Protein AF-A0A357M904-F1 (afdb_monomer_lite)

Radius of gyration: 16.77 Å; chains: 1; bounding box: 45×23×48 Å

pLDDT: mean 93.16, std 8.15, range [45.31, 98.69]

Structure (mmCIF, N/CA/C/O backbone):
data_AF-A0A357M904-F1
#
_entry.id   AF-A0A357M904-F1
#
loop_
_atom_site.group_PDB
_atom_site.id
_atom_site.type_symbol
_atom_site.label_atom_id
_atom_site.label_alt_id
_atom_site.label_comp_id
_atom_site.label_asym_id
_atom_site.label_entity_id
_atom_site.label_seq_id
_atom_site.pdbx_PDB_ins_code
_atom_site.Cartn_x
_atom_site.Cartn_y
_atom_site.Cartn_z
_atom_site.occupancy
_atom_site.B_iso_or_equiv
_atom_site.auth_seq_id
_atom_site.auth_comp_id
_atom_site.auth_asym_id
_atom_site.auth_atom_id
_atom_site.pdbx_PDB_model_num
ATOM 1 N N . ALA A 1 1 ? 0.489 7.622 -25.376 1.00 71.31 1 ALA A N 1
ATOM 2 C CA . ALA A 1 1 ? 1.335 6.648 -24.659 1.00 71.31 1 ALA A CA 1
ATOM 3 C C . ALA A 1 1 ? 1.459 5.396 -25.519 1.00 71.31 1 ALA A C 1
ATOM 5 O O . ALA A 1 1 ? 0.560 5.176 -26.322 1.00 71.31 1 ALA A O 1
ATOM 6 N N . TYR A 1 2 ? 2.544 4.634 -25.370 1.00 89.12 2 TYR A N 1
ATOM 7 C CA . TYR A 1 2 ? 2.813 3.398 -26.117 1.00 89.12 2 TYR A CA 1
ATOM 8 C C . TYR A 1 2 ? 2.434 2.178 -25.256 1.00 89.12 2 TYR A C 1
ATOM 10 O O . TYR A 1 2 ? 3.299 1.526 -24.671 1.00 89.12 2 TYR A O 1
ATOM 18 N N . SER A 1 3 ? 1.130 1.937 -25.072 1.00 92.75 3 SER A N 1
ATOM 19 C CA . SER A 1 3 ? 0.625 0.867 -24.191 1.00 92.75 3 SER A CA 1
ATOM 20 C C . SER A 1 3 ? 0.914 -0.539 -24.721 1.00 92.75 3 SER A C 1
ATOM 22 O O . SER A 1 3 ? 0.928 -1.499 -23.954 1.00 92.75 3 SER A O 1
ATOM 24 N N . GLU A 1 4 ? 1.213 -0.668 -26.011 1.00 95.38 4 GLU A N 1
ATOM 25 C CA . GLU A 1 4 ? 1.675 -1.902 -26.641 1.00 95.38 4 GLU A CA 1
ATOM 26 C C . GLU A 1 4 ? 3.004 -2.413 -26.066 1.00 95.38 4 GLU A C 1
ATOM 28 O O . GLU A 1 4 ? 3.297 -3.600 -26.180 1.00 95.38 4 GLU A O 1
ATOM 33 N N . LEU A 1 5 ? 3.788 -1.544 -25.417 1.00 96.25 5 LEU A N 1
ATOM 34 C CA . LEU A 1 5 ? 5.047 -1.921 -24.774 1.00 96.25 5 LEU A CA 1
ATOM 35 C C . LEU A 1 5 ? 4.855 -2.468 -23.356 1.00 96.25 5 LEU A C 1
ATOM 37 O O . LEU A 1 5 ? 5.792 -3.027 -22.796 1.00 96.25 5 LEU A O 1
ATOM 41 N N . TYR A 1 6 ? 3.671 -2.324 -22.755 1.00 97.25 6 TYR A N 1
ATOM 42 C CA . TYR A 1 6 ? 3.467 -2.707 -21.357 1.00 97.25 6 TYR A CA 1
ATOM 43 C C . TYR A 1 6 ? 3.711 -4.198 -21.078 1.00 97.25 6 TYR A C 1
ATOM 45 O O . TYR A 1 6 ? 4.382 -4.485 -20.089 1.00 97.25 6 TYR A O 1
ATOM 53 N N . PRO A 1 7 ? 3.279 -5.148 -21.933 1.00 97.31 7 PRO A N 1
ATOM 54 C CA . PRO A 1 7 ? 3.609 -6.558 -21.729 1.00 97.31 7 PRO A CA 1
ATOM 55 C C . PRO A 1 7 ? 5.118 -6.836 -21.766 1.00 97.31 7 PRO A C 1
ATOM 57 O O . PRO A 1 7 ? 5.606 -7.639 -20.981 1.00 97.31 7 PRO A O 1
ATOM 60 N N . LEU A 1 8 ? 5.866 -6.137 -22.630 1.00 97.94 8 LEU A N 1
ATOM 61 C CA . LEU A 1 8 ? 7.325 -6.276 -22.713 1.00 97.94 8 LEU A CA 1
ATOM 62 C C . LEU A 1 8 ? 8.022 -5.693 -21.478 1.00 97.94 8 LEU A C 1
ATOM 64 O O . LEU A 1 8 ? 9.031 -6.225 -21.030 1.00 97.94 8 LEU A O 1
ATOM 68 N N . LEU A 1 9 ? 7.486 -4.606 -20.914 1.00 98.06 9 LEU A N 1
ATOM 69 C CA . LEU A 1 9 ? 7.982 -4.034 -19.660 1.00 98.06 9 LEU A CA 1
ATOM 70 C C . LEU A 1 9 ? 7.685 -4.935 -18.459 1.00 98.06 9 LEU A C 1
ATOM 72 O O . LEU A 1 9 ? 8.516 -5.024 -17.560 1.00 98.06 9 LEU A O 1
ATOM 76 N N . GLU A 1 10 ? 6.526 -5.597 -18.441 1.00 98.25 10 GLU A N 1
ATOM 77 C CA . GLU A 1 10 ? 6.199 -6.593 -17.419 1.00 98.25 10 GLU A CA 1
ATOM 78 C C . GLU A 1 10 ? 7.154 -7.790 -17.499 1.00 98.25 10 GLU A C 1
ATOM 80 O O . GLU A 1 10 ? 7.712 -8.178 -16.476 1.00 98.25 10 GLU A O 1
ATOM 85 N N . GLU A 1 11 ? 7.376 -8.342 -18.697 1.00 98.00 11 GLU A N 1
ATOM 86 C CA . GLU A 1 11 ? 8.335 -9.431 -18.925 1.00 98.00 11 GLU A CA 1
ATOM 87 C C . GLU A 1 11 ? 9.741 -9.024 -18.473 1.00 98.00 11 GLU A C 1
ATOM 89 O O . GLU A 1 11 ? 10.349 -9.709 -17.655 1.00 98.00 11 GLU A O 1
ATOM 94 N N . TYR A 1 12 ? 10.210 -7.851 -18.908 1.00 97.19 12 TYR A N 1
ATOM 95 C CA . TYR A 1 12 ? 11.485 -7.293 -18.466 1.00 97.19 12 TYR A CA 1
ATOM 96 C C . TYR A 1 12 ? 11.578 -7.192 -16.940 1.00 97.19 12 TYR A C 1
ATOM 98 O O . TYR A 1 12 ? 12.577 -7.615 -16.368 1.00 97.19 12 TYR A O 1
ATOM 106 N N . ALA A 1 13 ? 10.556 -6.646 -16.275 1.00 97.00 13 ALA A N 1
ATOM 107 C CA . ALA A 1 13 ? 10.569 -6.513 -14.825 1.00 97.00 13 ALA A CA 1
ATOM 108 C C . ALA A 1 13 ? 10.673 -7.883 -14.145 1.00 97.00 13 ALA A C 1
ATOM 110 O O . ALA A 1 13 ? 11.504 -8.059 -13.265 1.00 97.00 13 ALA A O 1
ATOM 111 N N . ARG A 1 14 ? 9.871 -8.866 -14.568 1.00 96.75 14 ARG A N 1
ATOM 112 C CA . ARG A 1 14 ? 9.864 -10.209 -13.966 1.00 96.75 14 ARG A CA 1
ATOM 113 C C . ARG A 1 14 ? 11.203 -10.928 -14.087 1.00 96.75 14 ARG A C 1
ATOM 115 O O . ARG A 1 14 ? 11.584 -11.608 -13.146 1.00 96.75 14 ARG A O 1
ATOM 122 N N . GLU A 1 15 ? 11.894 -10.759 -15.208 1.00 95.56 15 GLU A N 1
ATOM 123 C CA . GLU A 1 15 ? 13.205 -11.378 -15.435 1.00 95.56 15 GLU A CA 1
ATOM 124 C C . GLU A 1 15 ? 14.354 -10.608 -14.765 1.00 95.56 15 GLU A C 1
ATOM 126 O O . GLU A 1 15 ? 15.388 -11.190 -14.458 1.00 95.56 15 GLU A O 1
ATOM 131 N N . ALA A 1 16 ? 14.204 -9.295 -14.564 1.00 93.00 16 ALA A N 1
ATOM 132 C CA . ALA A 1 16 ? 15.265 -8.445 -14.024 1.00 93.00 16 ALA A CA 1
ATOM 133 C C . ALA A 1 16 ? 15.267 -8.350 -12.490 1.00 93.00 16 ALA A C 1
ATOM 135 O O . ALA A 1 16 ? 16.314 -8.070 -11.910 1.00 93.00 16 ALA A O 1
ATOM 136 N N . MET A 1 17 ? 14.111 -8.516 -11.843 1.00 92.56 17 MET A N 1
ATOM 137 C CA . MET A 1 17 ? 13.991 -8.421 -10.387 1.00 92.56 17 MET A CA 1
ATOM 138 C C . MET A 1 17 ? 14.639 -9.626 -9.703 1.00 92.56 17 MET A C 1
ATOM 140 O O . MET A 1 17 ? 14.213 -10.762 -9.897 1.00 92.56 17 MET A O 1
ATOM 144 N N . GLU A 1 18 ? 15.620 -9.364 -8.847 1.00 87.19 18 GLU A N 1
ATOM 145 C CA . GLU A 1 18 ? 16.308 -10.367 -8.044 1.00 87.19 18 GLU A CA 1
ATOM 146 C C . GLU A 1 18 ? 16.657 -9.777 -6.669 1.00 87.19 18 GLU A C 1
ATOM 148 O O . GLU A 1 18 ? 17.154 -8.652 -6.565 1.00 87.19 18 GLU A O 1
ATOM 153 N N . GLU A 1 19 ? 16.376 -10.542 -5.614 1.00 81.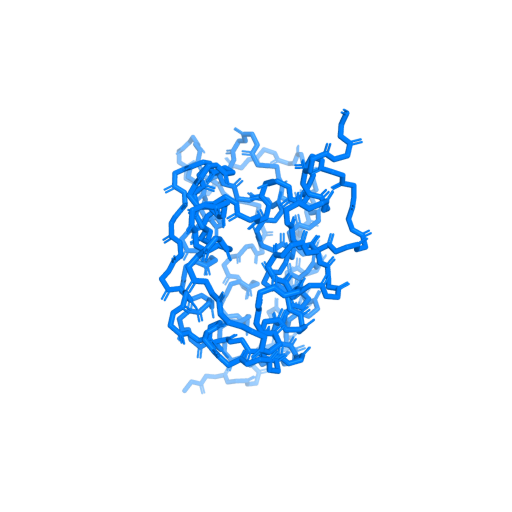31 19 GLU A N 1
ATOM 154 C CA . GLU A 1 19 ? 16.654 -10.160 -4.227 1.00 81.31 19 GLU A CA 1
ATOM 155 C C . GLU A 1 19 ? 18.175 -10.066 -3.984 1.00 81.31 19 GLU A C 1
ATOM 157 O O . GLU A 1 19 ? 18.948 -10.880 -4.489 1.00 81.31 19 GLU A O 1
ATOM 162 N N . PHE A 1 20 ? 18.615 -9.093 -3.181 1.00 71.44 20 PHE A N 1
ATOM 163 C CA . PHE A 1 20 ? 20.017 -8.913 -2.757 1.00 71.44 20 PHE A CA 1
ATOM 164 C C . PHE A 1 20 ? 21.053 -8.652 -3.870 1.00 71.44 20 PHE A C 1
ATOM 166 O O . PHE A 1 20 ? 22.259 -8.817 -3.649 1.00 71.44 20 PHE A O 1
ATOM 173 N N . VAL A 1 21 ? 20.630 -8.200 -5.053 1.00 69.94 21 VAL A N 1
ATOM 174 C CA . VAL A 1 21 ? 21.562 -7.714 -6.083 1.00 69.94 21 VAL A CA 1
ATOM 175 C C . VAL A 1 21 ? 22.016 -6.294 -5.747 1.00 69.94 21 VAL A C 1
ATOM 177 O O . VAL A 1 21 ? 21.207 -5.430 -5.430 1.00 69.94 21 VAL A O 1
ATOM 180 N N . TRP A 1 22 ? 23.323 -6.029 -5.828 1.00 63.78 22 TRP A N 1
ATOM 181 C CA . TRP A 1 22 ? 23.869 -4.687 -5.604 1.00 63.78 22 TRP A CA 1
ATOM 182 C C . TRP A 1 22 ? 23.355 -3.690 -6.651 1.00 63.78 22 TRP A C 1
ATOM 184 O O . TRP A 1 22 ? 23.483 -3.910 -7.856 1.00 63.78 22 TRP A O 1
ATOM 194 N N . TYR A 1 23 ? 22.799 -2.577 -6.176 1.00 69.75 23 TYR A N 1
ATOM 195 C CA . TYR A 1 23 ? 22.139 -1.579 -7.010 1.00 69.75 23 TYR A CA 1
ATOM 196 C C . TYR A 1 23 ? 23.113 -0.464 -7.424 1.00 69.75 23 TYR A C 1
ATOM 198 O O . TYR A 1 23 ? 23.630 0.268 -6.581 1.00 69.75 23 TYR A O 1
ATOM 206 N N . GLU A 1 24 ? 23.342 -0.305 -8.727 1.00 69.56 24 GLU A N 1
ATOM 207 C CA . GLU A 1 24 ? 24.203 0.752 -9.288 1.00 69.56 24 GLU A CA 1
ATOM 208 C C . GLU A 1 24 ? 23.409 1.837 -10.045 1.00 69.56 24 GLU A C 1
ATOM 210 O O . GLU A 1 24 ? 23.990 2.648 -10.767 1.00 69.56 24 GLU A O 1
ATOM 215 N N . ASP A 1 25 ? 22.075 1.870 -9.925 1.00 74.50 25 ASP A N 1
ATOM 216 C CA . ASP A 1 25 ? 21.241 2.836 -10.654 1.00 74.50 25 ASP A CA 1
ATOM 217 C C . ASP A 1 25 ? 21.334 4.263 -10.077 1.00 74.50 25 ASP A C 1
ATOM 219 O O . ASP A 1 25 ? 21.246 5.243 -10.822 1.00 74.50 25 ASP A O 1
ATOM 223 N N . THR A 1 26 ? 21.549 4.397 -8.764 1.00 75.88 26 THR A N 1
ATOM 224 C CA . THR A 1 26 ? 21.865 5.667 -8.096 1.00 75.88 26 THR A CA 1
ATOM 225 C C . THR A 1 26 ? 22.732 5.451 -6.840 1.00 75.88 26 THR A C 1
ATOM 227 O O . THR A 1 26 ? 23.415 4.436 -6.718 1.00 75.88 26 THR A O 1
ATOM 230 N N . GLU A 1 27 ? 22.808 6.441 -5.947 1.00 75.62 27 GLU A N 1
ATOM 231 C CA . GLU A 1 27 ? 23.637 6.396 -4.740 1.00 75.62 27 GLU A CA 1
ATOM 232 C C . GLU A 1 27 ? 22.819 6.021 -3.493 1.00 75.62 27 GLU A C 1
ATOM 234 O O . GLU A 1 27 ? 21.842 6.695 -3.141 1.00 75.62 27 GLU A O 1
ATOM 239 N N . GLY A 1 28 ? 23.300 5.011 -2.763 1.00 79.94 28 GLY A N 1
ATOM 240 C CA . GLY A 1 28 ? 22.820 4.642 -1.429 1.00 79.94 28 GLY A CA 1
ATOM 241 C C . GLY A 1 28 ? 21.388 4.108 -1.417 1.00 79.94 28 GLY A C 1
ATOM 242 O O . GLY A 1 28 ? 20.974 3.378 -2.303 1.00 79.94 28 GLY A O 1
ATOM 243 N N . GLU A 1 29 ? 20.610 4.511 -0.414 1.00 74.56 29 GLU A N 1
ATOM 244 C CA . GLU A 1 29 ? 19.236 4.032 -0.169 1.00 74.56 29 GLU A CA 1
ATOM 245 C C . GLU A 1 29 ? 18.200 4.434 -1.240 1.00 74.56 29 GLU A C 1
ATOM 247 O O . GLU A 1 29 ? 17.020 4.078 -1.183 1.00 74.56 29 GLU A O 1
ATOM 252 N N . LYS A 1 30 ? 18.625 5.263 -2.197 1.00 80.19 30 LYS A N 1
ATOM 253 C CA . LYS A 1 30 ? 17.809 5.662 -3.345 1.00 80.19 30 LYS A CA 1
ATOM 254 C C . LYS A 1 30 ? 17.910 4.660 -4.483 1.00 80.19 30 LYS A C 1
ATOM 256 O O . LYS A 1 30 ? 17.110 4.767 -5.409 1.00 80.19 30 LYS A O 1
ATOM 261 N N . SER A 1 31 ? 18.899 3.775 -4.430 1.00 84.31 31 SER A N 1
ATOM 262 C CA . SER A 1 31 ? 19.108 2.766 -5.447 1.00 84.31 31 SER A CA 1
ATOM 263 C C . SER A 1 31 ? 18.020 1.723 -5.370 1.00 84.31 31 SER A C 1
ATOM 265 O O . SER A 1 31 ? 17.535 1.420 -4.283 1.00 84.31 31 SER A O 1
ATOM 267 N N . VAL A 1 32 ? 17.600 1.225 -6.526 1.00 87.75 32 VAL A N 1
ATOM 268 C CA . VAL A 1 32 ? 16.485 0.294 -6.620 1.00 87.75 32 VAL A CA 1
ATOM 269 C C . VAL A 1 32 ? 16.829 -0.940 -7.429 1.00 87.75 32 VAL A C 1
ATOM 271 O O . VAL A 1 32 ? 17.630 -0.902 -8.365 1.00 87.75 32 VAL A O 1
ATOM 274 N N . MET A 1 33 ? 16.148 -2.036 -7.105 1.00 90.19 33 MET A N 1
ATOM 275 C CA . MET A 1 33 ? 16.245 -3.285 -7.855 1.00 90.19 33 MET A CA 1
ATOM 276 C C . MET A 1 33 ? 15.954 -3.065 -9.352 1.00 90.19 33 MET A C 1
ATOM 278 O O . MET A 1 33 ? 15.027 -2.312 -9.693 1.00 90.19 33 MET A O 1
ATOM 282 N N . PRO A 1 34 ? 16.689 -3.712 -10.276 1.00 90.31 34 PRO A N 1
ATOM 283 C CA . PRO A 1 34 ? 16.342 -3.690 -11.692 1.00 90.31 34 PRO A CA 1
ATOM 284 C C . PRO A 1 34 ? 14.866 -4.049 -11.917 1.00 90.31 34 PRO A C 1
ATOM 286 O O . PRO A 1 34 ? 14.289 -4.882 -11.228 1.00 90.31 34 PRO A O 1
ATOM 289 N N . GLY A 1 35 ? 14.217 -3.356 -12.852 1.00 92.75 35 GLY A N 1
ATOM 290 C CA . GLY A 1 35 ? 12.776 -3.502 -13.079 1.00 92.75 35 GLY A CA 1
ATOM 291 C C . GLY A 1 35 ? 11.876 -2.625 -12.196 1.00 92.75 35 GLY A C 1
ATOM 292 O O . GLY A 1 35 ? 10.737 -2.391 -12.598 1.00 92.75 35 GLY A O 1
ATOM 293 N N . SER A 1 36 ? 12.357 -2.036 -11.090 1.00 94.06 36 SER A N 1
ATOM 294 C CA . SER A 1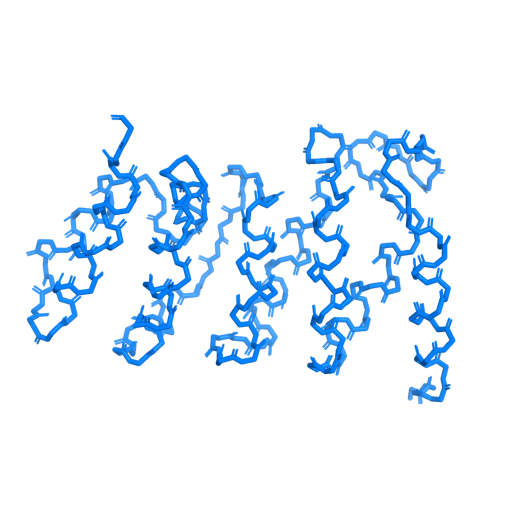 36 ? 11.529 -1.216 -10.172 1.00 94.06 36 SER A CA 1
ATOM 295 C C . SER A 1 36 ? 10.705 -0.141 -10.883 1.00 94.06 36 SER A C 1
ATOM 297 O O . SER A 1 36 ? 9.496 -0.039 -10.691 1.00 94.06 36 SER A O 1
ATOM 299 N N . TYR A 1 37 ? 11.326 0.642 -11.771 1.00 94.62 37 TYR A N 1
ATOM 300 C CA . TYR A 1 37 ? 10.623 1.707 -12.493 1.00 94.62 37 TYR A CA 1
ATOM 301 C C . TYR A 1 37 ? 9.563 1.175 -13.468 1.00 94.62 37 TYR A C 1
ATOM 303 O O . TYR A 1 37 ? 8.535 1.826 -13.661 1.00 94.62 37 TYR A O 1
ATOM 311 N N . ALA A 1 38 ? 9.784 -0.004 -14.059 1.00 96.94 38 ALA A N 1
ATOM 312 C CA . ALA A 1 38 ? 8.786 -0.663 -14.894 1.00 96.94 38 ALA A CA 1
ATOM 313 C C . ALA A 1 38 ? 7.605 -1.133 -14.037 1.00 96.94 38 ALA A C 1
ATOM 315 O O . ALA A 1 38 ? 6.463 -0.829 -14.376 1.00 96.94 38 ALA A O 1
ATOM 316 N N . VAL A 1 39 ? 7.868 -1.771 -12.891 1.00 98.19 39 VAL A N 1
ATOM 317 C CA . VAL A 1 39 ? 6.819 -2.180 -11.946 1.00 98.19 39 VAL A CA 1
ATOM 318 C C . VAL A 1 39 ? 6.005 -0.982 -11.475 1.00 98.19 39 VAL A C 1
ATOM 320 O O . VAL A 1 39 ? 4.781 -1.010 -11.557 1.00 98.19 39 VAL A O 1
ATOM 323 N N . PHE A 1 40 ? 6.660 0.090 -11.028 1.00 97.75 40 PHE A N 1
ATOM 324 C CA . PHE A 1 40 ? 5.972 1.274 -10.520 1.00 97.75 40 PHE A CA 1
ATOM 325 C C . PHE A 1 40 ? 5.153 1.972 -11.602 1.00 97.75 40 PHE A C 1
ATOM 327 O O . PHE A 1 40 ? 3.999 2.329 -11.373 1.00 97.75 40 PHE A O 1
ATOM 334 N N . GLY A 1 41 ? 5.723 2.138 -12.798 1.00 97.69 41 GLY A N 1
ATOM 335 C CA . GLY A 1 41 ? 5.017 2.739 -13.924 1.00 97.69 41 GLY A CA 1
ATOM 336 C C . GLY A 1 41 ? 3.789 1.929 -14.338 1.00 97.69 41 GLY A C 1
ATOM 337 O O . GLY A 1 41 ? 2.719 2.502 -14.530 1.00 97.69 41 GLY A O 1
ATOM 338 N N . LEU A 1 42 ? 3.923 0.604 -14.435 1.00 98.25 42 LEU A N 1
ATOM 339 C CA . LEU A 1 42 ? 2.825 -0.297 -14.786 1.00 98.25 42 LEU A CA 1
ATOM 340 C C . LEU A 1 42 ? 1.762 -0.364 -13.685 1.00 98.25 42 LEU A C 1
ATOM 342 O O . LEU A 1 42 ? 0.574 -0.267 -13.983 1.00 98.25 42 LEU A O 1
ATOM 346 N N . GLY A 1 43 ? 2.187 -0.460 -12.425 1.00 98.31 43 GLY A N 1
ATOM 347 C CA . GLY A 1 43 ? 1.310 -0.503 -11.259 1.00 98.31 43 GLY A CA 1
ATOM 348 C C . GLY A 1 43 ? 0.447 0.747 -11.105 1.00 98.31 43 GLY A C 1
ATOM 349 O O . GLY A 1 43 ? -0.689 0.623 -10.675 1.00 98.31 43 GLY A O 1
ATOM 350 N N . LEU A 1 44 ? 0.950 1.925 -11.500 1.00 98.12 44 LEU A N 1
ATOM 351 C CA . LEU A 1 44 ? 0.160 3.165 -11.553 1.00 98.12 44 LEU A CA 1
ATOM 352 C C . LEU A 1 44 ? -0.706 3.284 -12.815 1.00 98.12 44 LEU A C 1
ATOM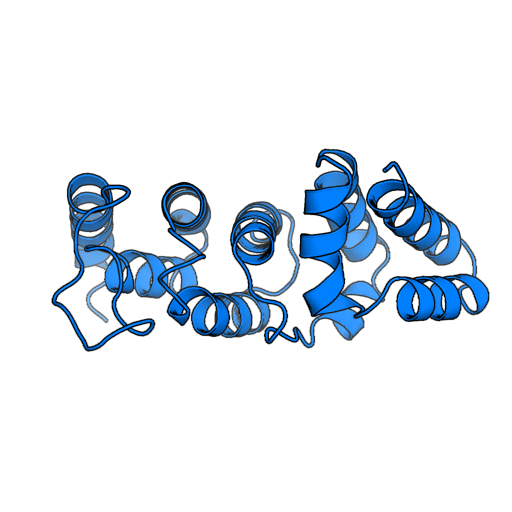 354 O O . LEU A 1 44 ? -1.670 4.050 -12.836 1.00 98.12 44 LEU A O 1
ATOM 358 N N . ALA A 1 45 ? -0.342 2.587 -13.892 1.00 97.12 45 ALA A N 1
ATOM 359 C CA . ALA A 1 45 ? -1.023 2.706 -15.174 1.00 97.12 45 ALA A CA 1
ATOM 360 C C . ALA A 1 45 ? -2.325 1.899 -15.227 1.00 97.12 45 ALA A C 1
ATOM 362 O O . ALA A 1 45 ? -3.301 2.373 -15.808 1.00 97.12 45 ALA A O 1
ATOM 363 N N . ASP A 1 46 ? -2.338 0.682 -14.673 1.00 96.44 46 ASP A N 1
ATOM 364 C CA . ASP A 1 46 ? -3.482 -0.227 -14.784 1.00 96.44 46 ASP A CA 1
ATOM 365 C C . ASP A 1 46 ? -3.489 -1.283 -13.664 1.00 96.44 46 ASP A C 1
ATOM 367 O O . ASP A 1 46 ? -2.468 -1.891 -13.338 1.00 96.44 46 ASP A O 1
ATOM 371 N N . GLU A 1 47 ? -4.675 -1.549 -13.119 1.00 97.75 47 GLU A N 1
ATOM 372 C CA . GLU A 1 47 ? -4.903 -2.530 -12.053 1.00 97.75 47 GLU A CA 1
ATOM 373 C C . GLU A 1 47 ? -4.506 -3.965 -12.416 1.00 97.75 47 GLU A C 1
ATOM 375 O O . GLU A 1 47 ? -4.204 -4.765 -11.529 1.00 97.75 47 GLU A O 1
ATOM 380 N N . ARG A 1 48 ? -4.431 -4.306 -13.710 1.00 97.50 48 ARG A N 1
ATOM 381 C CA . ARG A 1 48 ? -3.939 -5.620 -14.154 1.00 97.50 48 ARG A CA 1
ATOM 382 C C . ARG A 1 48 ? -2.509 -5.919 -13.692 1.00 97.50 48 ARG A C 1
ATOM 384 O O . ARG A 1 48 ? -2.121 -7.083 -13.677 1.00 97.50 48 ARG A O 1
ATOM 391 N N . TYR A 1 49 ? -1.728 -4.889 -13.353 1.00 98.50 49 TYR A N 1
ATOM 392 C CA . TYR A 1 49 ? -0.339 -5.017 -12.914 1.00 98.50 49 TYR A CA 1
ATOM 393 C C . TYR A 1 49 ? -0.183 -5.007 -11.389 1.00 98.50 49 TYR A C 1
ATOM 395 O O . TYR A 1 49 ? 0.936 -5.119 -10.897 1.00 98.50 49 TYR A O 1
ATOM 403 N N . PHE A 1 50 ? -1.267 -4.943 -10.611 1.00 98.69 50 PHE A N 1
ATOM 404 C CA . PHE A 1 50 ? -1.185 -5.065 -9.150 1.00 98.69 50 PHE A CA 1
ATOM 405 C C . PHE A 1 50 ? -0.491 -6.359 -8.678 1.00 98.69 50 PHE A C 1
ATOM 407 O O . PHE A 1 50 ? 0.378 -6.257 -7.814 1.00 98.69 50 PHE A O 1
ATOM 414 N N . PRO A 1 51 ? -0.700 -7.537 -9.305 1.00 98.50 51 PRO A N 1
ATOM 415 C CA . PRO A 1 51 ? 0.069 -8.733 -8.950 1.00 98.50 51 PRO A CA 1
ATOM 416 C C . PRO A 1 51 ? 1.583 -8.600 -9.198 1.00 98.50 51 PRO A C 1
ATOM 418 O O . PRO A 1 51 ? 2.385 -9.240 -8.518 1.00 98.50 51 PRO A O 1
ATOM 421 N N . LEU A 1 52 ? 2.001 -7.781 -10.174 1.00 98.62 52 LEU A N 1
ATOM 422 C CA . LEU A 1 52 ? 3.418 -7.474 -10.400 1.00 98.62 52 LEU A CA 1
ATOM 423 C C . LEU A 1 52 ? 3.975 -6.611 -9.259 1.00 98.62 52 LEU A C 1
ATOM 425 O O . LEU A 1 52 ? 5.080 -6.874 -8.796 1.00 98.62 52 LEU A O 1
ATOM 429 N N . VAL A 1 53 ? 3.197 -5.639 -8.769 1.00 98.69 53 VAL A N 1
ATOM 430 C CA . VAL A 1 53 ? 3.548 -4.834 -7.585 1.00 98.69 53 VAL A CA 1
ATOM 431 C C . VAL A 1 53 ? 3.692 -5.718 -6.347 1.00 98.69 53 VAL A C 1
ATOM 433 O O . VAL A 1 53 ? 4.671 -5.587 -5.622 1.00 98.69 53 VAL A O 1
ATOM 436 N N . GLU A 1 54 ? 2.765 -6.650 -6.122 1.00 98.56 54 GLU A N 1
ATOM 437 C CA . GLU A 1 54 ? 2.847 -7.607 -5.009 1.00 98.56 54 GLU A CA 1
ATOM 438 C C . GLU A 1 54 ? 4.111 -8.472 -5.092 1.00 98.56 54 GLU A C 1
ATOM 440 O O . GLU A 1 54 ? 4.819 -8.625 -4.098 1.00 98.56 54 GLU A O 1
ATOM 445 N N . THR A 1 55 ? 4.425 -8.987 -6.288 1.00 97.94 55 THR A N 1
ATOM 446 C CA . THR A 1 55 ? 5.641 -9.784 -6.531 1.00 97.94 55 THR A CA 1
ATOM 447 C C . THR A 1 55 ? 6.901 -8.966 -6.254 1.00 97.94 55 THR A C 1
ATOM 449 O O . THR A 1 55 ? 7.823 -9.457 -5.616 1.00 97.94 55 THR A O 1
ATOM 452 N N . TYR A 1 56 ? 6.931 -7.712 -6.709 1.00 97.31 56 TYR A N 1
ATOM 453 C CA . TYR A 1 56 ? 8.045 -6.800 -6.474 1.00 97.31 56 TYR A CA 1
ATOM 454 C C . TYR A 1 56 ? 8.251 -6.517 -4.988 1.00 97.31 56 TYR A C 1
ATOM 456 O O . TYR A 1 56 ? 9.367 -6.652 -4.504 1.00 97.31 56 TYR A O 1
ATOM 464 N N . MET A 1 57 ? 7.187 -6.165 -4.255 1.00 97.06 57 MET A N 1
ATOM 465 C CA . MET A 1 57 ? 7.289 -5.842 -2.827 1.00 97.06 57 MET A CA 1
ATOM 466 C C . MET A 1 57 ? 7.790 -7.035 -2.007 1.00 97.06 57 MET A C 1
ATOM 468 O O . MET A 1 57 ? 8.496 -6.838 -1.030 1.00 97.06 57 MET A O 1
ATOM 472 N N . ALA A 1 58 ? 7.514 -8.269 -2.436 1.00 95.38 58 ALA A N 1
ATOM 473 C CA . ALA A 1 58 ? 8.062 -9.464 -1.797 1.00 95.38 58 ALA A CA 1
ATOM 474 C C . ALA A 1 58 ? 9.591 -9.630 -1.948 1.00 95.38 58 ALA A C 1
ATOM 476 O O . ALA A 1 58 ? 10.158 -10.453 -1.240 1.00 95.38 58 ALA A O 1
ATOM 477 N N . LEU A 1 59 ? 10.234 -8.887 -2.857 1.00 94.06 59 LEU A N 1
ATOM 478 C CA . LEU A 1 59 ? 11.682 -8.913 -3.116 1.00 94.06 59 LEU A CA 1
ATOM 479 C C . LEU A 1 59 ? 12.388 -7.620 -2.685 1.00 94.06 59 LEU A C 1
ATOM 481 O O . LEU A 1 59 ? 13.605 -7.511 -2.821 1.00 94.06 59 LEU A O 1
ATOM 485 N N . VAL A 1 60 ? 11.635 -6.609 -2.241 1.00 91.56 60 VAL A N 1
ATOM 486 C CA . VAL A 1 60 ? 12.220 -5.341 -1.802 1.00 91.56 60 VAL A CA 1
ATOM 487 C C . VAL A 1 60 ? 13.034 -5.590 -0.544 1.00 91.56 60 VAL A C 1
ATOM 489 O O . VAL A 1 60 ? 12.488 -5.990 0.475 1.00 91.56 60 VAL A O 1
ATOM 492 N N . ASP A 1 61 ? 14.320 -5.266 -0.614 1.00 87.81 61 ASP A N 1
ATOM 493 C CA . ASP A 1 61 ? 15.163 -5.102 0.563 1.00 87.81 61 ASP A CA 1
ATOM 494 C C . ASP A 1 61 ? 14.846 -3.745 1.202 1.00 87.81 61 ASP A C 1
ATOM 496 O O . ASP A 1 61 ? 15.381 -2.701 0.807 1.00 87.81 61 ASP A O 1
ATOM 500 N N . GLU A 1 62 ? 13.926 -3.735 2.167 1.00 83.50 62 GLU A N 1
ATOM 501 C CA . GLU A 1 62 ? 13.548 -2.495 2.837 1.00 83.50 62 GLU A CA 1
ATOM 502 C C . GLU A 1 62 ? 14.682 -1.891 3.677 1.00 83.50 62 GLU A C 1
ATOM 504 O O . GLU A 1 62 ? 14.601 -0.721 4.036 1.00 83.50 62 GLU A O 1
ATOM 509 N N . GLU A 1 63 ? 15.734 -2.635 4.025 1.00 83.06 63 GLU A N 1
ATOM 510 C CA . GLU A 1 63 ? 16.838 -2.092 4.822 1.00 83.06 63 GLU A CA 1
ATOM 511 C C . GLU A 1 63 ? 17.707 -1.153 3.973 1.00 83.06 63 GLU A C 1
ATOM 513 O O . GLU A 1 63 ? 18.223 -0.152 4.476 1.00 83.06 63 GLU A O 1
ATOM 518 N N . HIS A 1 64 ? 17.800 -1.427 2.669 1.00 81.94 64 HIS A N 1
ATOM 519 C CA . HIS A 1 64 ? 18.710 -0.739 1.754 1.00 81.94 64 HIS A CA 1
ATOM 520 C C . HIS A 1 64 ? 18.015 0.077 0.656 1.00 81.94 64 HIS A C 1
ATOM 522 O O . HIS A 1 64 ? 18.703 0.746 -0.113 1.00 81.94 64 HIS A O 1
ATOM 528 N N . GLN A 1 65 ? 16.680 0.070 0.580 1.00 85.69 65 GLN A N 1
ATOM 529 C CA . GLN A 1 65 ? 15.906 0.811 -0.421 1.00 85.69 65 GLN A CA 1
ATOM 530 C C . GLN A 1 65 ? 14.766 1.614 0.228 1.00 85.69 65 GLN A C 1
ATOM 532 O O . GLN A 1 65 ?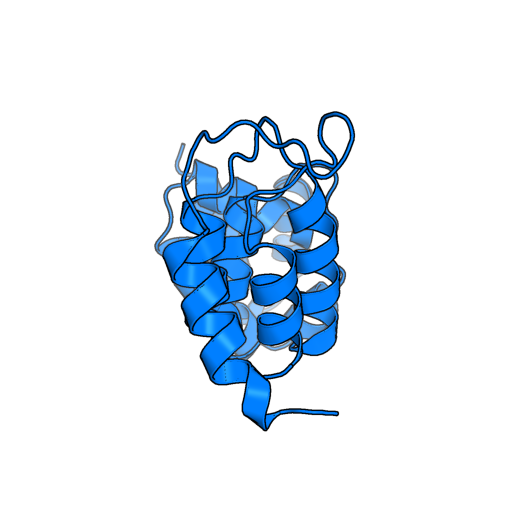 13.990 1.067 1.005 1.00 85.69 65 GLN A O 1
ATOM 537 N N . LEU A 1 66 ? 14.603 2.895 -0.144 1.00 89.75 66 LEU A N 1
ATOM 538 C CA . LEU A 1 66 ? 13.510 3.771 0.336 1.00 89.75 66 LEU A CA 1
ATOM 539 C C . LEU A 1 66 ? 12.504 4.203 -0.743 1.00 89.75 66 LEU A C 1
ATOM 541 O O . LEU A 1 66 ? 11.520 4.891 -0.456 1.00 89.75 66 LEU A O 1
ATOM 545 N N . VAL A 1 67 ? 12.756 3.911 -2.020 1.00 91.31 67 VAL A N 1
ATOM 546 C CA . VAL A 1 67 ? 11.962 4.488 -3.122 1.00 91.31 67 VAL A CA 1
ATOM 547 C C . VAL A 1 67 ? 10.518 3.978 -3.129 1.00 91.31 67 VAL A C 1
ATOM 549 O O . VAL A 1 67 ? 9.613 4.728 -3.513 1.00 91.31 67 VAL A O 1
ATOM 552 N N . GLN A 1 68 ? 10.281 2.759 -2.641 1.00 94.06 68 GLN A N 1
ATOM 553 C CA . GLN A 1 68 ? 8.953 2.162 -2.538 1.00 94.06 68 GLN A CA 1
ATOM 554 C C . GLN A 1 68 ? 7.991 3.001 -1.693 1.00 94.06 68 GLN A C 1
ATOM 556 O O . GLN A 1 68 ? 6.824 3.080 -2.050 1.00 94.06 68 GLN A O 1
ATOM 561 N N . ASP A 1 69 ? 8.447 3.726 -0.665 1.00 95.38 69 ASP A N 1
ATOM 562 C CA . ASP A 1 69 ? 7.575 4.601 0.135 1.00 95.38 69 ASP A CA 1
ATOM 563 C C . ASP A 1 69 ? 6.912 5.690 -0.723 1.00 95.38 69 ASP A C 1
ATOM 565 O O . ASP A 1 69 ? 5.721 5.989 -0.581 1.00 95.38 69 ASP A O 1
ATOM 569 N N . LYS A 1 70 ? 7.670 6.269 -1.665 1.00 94.81 70 LYS A N 1
ATOM 570 C CA . LYS A 1 70 ? 7.144 7.283 -2.591 1.00 94.81 70 LYS A CA 1
ATOM 571 C C . LYS A 1 70 ? 6.123 6.675 -3.540 1.00 94.81 70 LYS A C 1
ATOM 573 O O . LYS A 1 70 ? 5.085 7.287 -3.782 1.00 94.81 70 LYS A O 1
ATOM 578 N N . PHE A 1 71 ? 6.416 5.485 -4.058 1.00 97.25 71 PHE A N 1
ATOM 579 C CA . PHE A 1 71 ? 5.477 4.749 -4.892 1.00 97.25 71 PHE A CA 1
ATOM 580 C C . PHE A 1 71 ? 4.191 4.428 -4.120 1.00 97.25 71 PHE A C 1
ATOM 582 O O . PHE A 1 71 ? 3.115 4.754 -4.608 1.00 97.25 71 PHE A O 1
ATOM 589 N N . THR A 1 72 ? 4.284 3.901 -2.897 1.00 98.00 72 THR A N 1
ATOM 590 C CA . THR A 1 72 ? 3.138 3.547 -2.044 1.00 98.00 72 THR A CA 1
ATOM 591 C C . THR A 1 72 ? 2.201 4.730 -1.823 1.00 98.00 72 THR A C 1
ATOM 593 O O . THR A 1 72 ? 0.982 4.586 -1.927 1.00 98.00 72 THR A O 1
ATOM 596 N N . ALA A 1 73 ? 2.752 5.919 -1.557 1.00 97.25 73 ALA A N 1
ATOM 597 C CA . ALA A 1 73 ? 1.954 7.130 -1.388 1.00 97.25 73 ALA A CA 1
ATOM 598 C C . ALA A 1 73 ? 1.160 7.487 -2.656 1.00 97.25 73 ALA A C 1
ATOM 600 O O . ALA A 1 73 ? -0.041 7.748 -2.576 1.00 97.25 73 ALA A O 1
ATOM 601 N N . VAL A 1 74 ? 1.814 7.451 -3.820 1.00 97.62 74 VAL A N 1
ATOM 602 C CA . VAL A 1 74 ? 1.181 7.767 -5.111 1.00 97.62 74 VAL A CA 1
ATOM 603 C C . VAL A 1 74 ? 0.196 6.675 -5.530 1.00 97.62 74 VAL A C 1
ATOM 605 O O . VAL A 1 74 ? -0.875 6.988 -6.042 1.00 97.62 74 VAL A O 1
ATOM 608 N N . PHE A 1 75 ? 0.511 5.405 -5.277 1.00 98.50 75 PHE A N 1
ATOM 609 C CA . PHE A 1 75 ? -0.360 4.264 -5.549 1.00 98.50 75 PHE A CA 1
ATOM 610 C C . PHE A 1 75 ? -1.679 4.386 -4.787 1.00 98.50 75 PHE A C 1
ATOM 612 O O . PHE A 1 75 ? -2.755 4.296 -5.380 1.00 98.50 75 PHE A O 1
ATOM 619 N N . ALA A 1 76 ? -1.592 4.666 -3.484 1.00 97.50 76 ALA A N 1
ATOM 620 C CA . ALA A 1 76 ? -2.753 4.868 -2.631 1.00 97.50 76 ALA A CA 1
ATOM 621 C C . ALA A 1 76 ? -3.602 6.067 -3.085 1.00 97.50 76 ALA A C 1
ATOM 623 O O . ALA A 1 76 ? -4.823 5.967 -3.113 1.00 97.50 76 ALA A O 1
ATOM 624 N N . GLU A 1 77 ? -2.977 7.181 -3.479 1.00 96.81 77 GLU A N 1
ATOM 625 C CA . GLU A 1 77 ? -3.688 8.358 -4.001 1.00 96.81 77 GLU A CA 1
ATOM 626 C C . GLU A 1 77 ? -4.353 8.094 -5.362 1.00 96.81 77 GLU A C 1
ATOM 628 O O . GLU A 1 77 ? -5.457 8.571 -5.617 1.00 96.81 77 GLU A O 1
ATOM 633 N N . THR A 1 78 ? -3.700 7.316 -6.227 1.00 97.06 78 THR A N 1
ATOM 634 C CA . THR A 1 78 ? -4.153 7.063 -7.604 1.00 97.06 78 THR A CA 1
ATOM 635 C C . THR A 1 78 ? -5.297 6.054 -7.656 1.00 97.06 78 THR A C 1
ATOM 637 O O . THR A 1 78 ? -6.283 6.274 -8.359 1.00 97.06 78 THR A O 1
ATOM 640 N N . HIS A 1 79 ? -5.181 4.944 -6.923 1.00 97.19 79 HIS A N 1
ATOM 641 C CA . HIS A 1 79 ? -6.137 3.834 -7.001 1.00 97.19 79 HIS A CA 1
ATOM 642 C C . HIS A 1 79 ? -7.128 3.795 -5.836 1.00 97.19 79 HIS A C 1
ATOM 644 O O . HIS A 1 79 ? -8.158 3.123 -5.933 1.00 97.19 79 HIS A O 1
ATOM 650 N N . GLY A 1 80 ? -6.839 4.512 -4.747 1.00 95.75 80 GLY A N 1
ATOM 651 C CA . GLY A 1 80 ? -7.636 4.482 -3.528 1.00 95.75 80 GLY A CA 1
ATOM 652 C C . GLY A 1 80 ? -7.791 3.072 -2.959 1.00 95.75 80 GLY A C 1
ATOM 653 O O . GLY A 1 80 ? -7.049 2.136 -3.279 1.00 95.75 80 GLY A O 1
ATOM 654 N N . ILE A 1 81 ? -8.800 2.909 -2.108 1.00 96.06 81 ILE A N 1
ATOM 655 C CA . ILE A 1 81 ? -9.098 1.631 -1.462 1.00 96.06 81 ILE A CA 1
ATOM 656 C C . ILE A 1 81 ? -10.222 0.901 -2.203 1.00 96.06 81 ILE A C 1
ATOM 658 O O . ILE A 1 81 ? -11.379 1.334 -2.182 1.00 96.06 81 ILE A O 1
ATOM 662 N N . THR A 1 82 ? -9.892 -0.238 -2.811 1.00 97.06 82 THR A N 1
ATOM 663 C CA . THR A 1 82 ? -10.822 -1.136 -3.513 1.00 97.06 82 THR A CA 1
ATOM 664 C C . THR A 1 82 ? -10.456 -2.596 -3.247 1.00 97.06 82 THR A C 1
ATOM 666 O O . THR A 1 82 ? -9.355 -2.880 -2.784 1.00 97.06 82 THR A O 1
ATOM 669 N N . GLU A 1 83 ? -11.338 -3.538 -3.589 1.00 97.19 83 GLU A N 1
ATOM 670 C CA . GLU A 1 83 ? -11.021 -4.976 -3.521 1.00 97.19 83 GLU A CA 1
ATOM 671 C C . GLU A 1 83 ? -9.803 -5.356 -4.375 1.00 97.19 83 GLU A C 1
ATOM 673 O O . GLU A 1 83 ? -9.048 -6.246 -4.000 1.00 97.19 83 GLU A O 1
ATOM 678 N N . ARG A 1 84 ? -9.589 -4.669 -5.507 1.00 97.88 84 ARG A N 1
ATOM 679 C CA . ARG A 1 84 ? -8.474 -4.957 -6.419 1.00 97.88 84 ARG A CA 1
ATOM 680 C C . ARG A 1 84 ? -7.166 -4.337 -5.939 1.00 97.88 84 ARG A C 1
ATOM 682 O O . ARG A 1 84 ? -6.134 -4.984 -6.025 1.00 97.88 84 ARG A O 1
ATOM 689 N N . SER A 1 85 ? -7.199 -3.102 -5.433 1.00 98.06 85 SER A N 1
ATOM 690 C CA . SER A 1 85 ? -5.992 -2.387 -4.992 1.00 98.06 85 SER A CA 1
ATOM 691 C C . SER A 1 85 ? -5.513 -2.791 -3.598 1.00 98.06 85 SER A C 1
ATOM 693 O O . SER A 1 85 ? -4.339 -2.595 -3.291 1.00 98.06 85 SER A O 1
ATOM 695 N N . MET A 1 86 ? -6.386 -3.353 -2.752 1.00 97.81 86 MET A N 1
ATOM 696 C CA . MET A 1 86 ? -6.042 -3.674 -1.365 1.00 97.81 86 MET A CA 1
ATOM 697 C C . MET A 1 86 ? -4.864 -4.653 -1.229 1.00 97.81 86 MET A C 1
ATOM 699 O O . MET A 1 86 ? -3.958 -4.329 -0.465 1.00 97.81 86 MET A O 1
ATOM 703 N N . PRO A 1 87 ? -4.796 -5.791 -1.951 1.00 98.38 87 PRO A N 1
ATOM 704 C CA . PRO A 1 87 ? -3.662 -6.711 -1.834 1.00 98.38 87 PRO A CA 1
ATOM 705 C C . PRO A 1 87 ? -2.312 -6.034 -2.121 1.00 98.38 87 PRO A C 1
ATOM 707 O O . PRO A 1 87 ? -1.399 -6.102 -1.298 1.00 98.38 87 PRO A O 1
ATOM 710 N N . ALA A 1 88 ? -2.221 -5.283 -3.223 1.00 98.62 88 ALA A N 1
ATOM 711 C CA . ALA A 1 88 ? -1.022 -4.527 -3.574 1.00 98.62 88 ALA A CA 1
ATOM 712 C C . ALA A 1 88 ? -0.701 -3.425 -2.555 1.00 98.62 88 ALA A C 1
ATOM 714 O O . ALA A 1 88 ? 0.458 -3.272 -2.176 1.00 98.62 88 ALA A O 1
ATOM 715 N N . LEU A 1 89 ? -1.704 -2.694 -2.052 1.00 98.50 89 LEU A N 1
ATOM 716 C CA . LEU A 1 89 ? -1.494 -1.686 -1.011 1.00 98.50 89 LEU A CA 1
ATOM 717 C C . LEU A 1 89 ? -0.951 -2.310 0.284 1.00 98.50 89 LEU A C 1
ATOM 719 O O . LEU A 1 89 ? -0.054 -1.742 0.903 1.00 98.50 89 LEU A O 1
ATOM 723 N N . ILE A 1 90 ? -1.459 -3.476 0.686 1.00 98.38 90 ILE A N 1
ATOM 724 C CA . ILE A 1 90 ? -0.976 -4.202 1.867 1.00 98.38 90 ILE A CA 1
ATOM 725 C C . ILE A 1 90 ? 0.464 -4.670 1.652 1.00 98.38 90 ILE A C 1
ATOM 727 O O . ILE A 1 90 ? 1.290 -4.470 2.539 1.00 98.38 90 ILE A O 1
ATOM 731 N N . ALA A 1 91 ? 0.798 -5.212 0.476 1.00 98.38 91 ALA A N 1
ATOM 732 C CA . ALA A 1 91 ? 2.174 -5.576 0.135 1.00 98.38 91 ALA A CA 1
ATOM 733 C C . ALA A 1 91 ? 3.120 -4.364 0.221 1.00 98.38 91 ALA A C 1
ATOM 735 O O . ALA A 1 91 ? 4.171 -4.444 0.845 1.00 98.38 91 ALA A O 1
ATOM 736 N N . CYS A 1 92 ? 2.699 -3.214 -0.308 1.00 98.25 92 CYS A N 1
ATOM 737 C CA . CYS A 1 92 ? 3.449 -1.963 -0.216 1.00 98.25 92 CYS A CA 1
ATOM 738 C C . CYS A 1 92 ? 3.660 -1.502 1.238 1.00 98.25 92 CYS A C 1
ATOM 740 O O . CYS A 1 92 ? 4.751 -1.083 1.616 1.00 98.25 92 CYS A O 1
ATOM 742 N N . LEU A 1 93 ? 2.615 -1.576 2.068 1.00 97.62 93 LEU A N 1
ATOM 743 C CA . LEU A 1 93 ? 2.662 -1.158 3.470 1.00 97.62 93 LEU A CA 1
ATOM 744 C C . LEU A 1 93 ? 3.547 -2.071 4.328 1.00 97.62 93 LEU A C 1
ATOM 746 O O . LEU A 1 93 ? 4.238 -1.576 5.220 1.00 97.62 93 LEU A O 1
ATOM 750 N N . ARG A 1 94 ? 3.584 -3.376 4.036 1.00 96.69 94 ARG A N 1
ATOM 751 C CA . ARG A 1 94 ? 4.468 -4.341 4.713 1.00 96.69 94 ARG A CA 1
ATOM 752 C C . ARG A 1 94 ? 5.953 -4.046 4.493 1.00 96.69 94 ARG A C 1
ATOM 754 O O . ARG A 1 94 ? 6.739 -4.373 5.369 1.00 96.69 94 ARG A O 1
ATOM 761 N N . CYS A 1 95 ? 6.315 -3.383 3.395 1.00 94.81 95 CYS A N 1
ATOM 762 C CA . CYS A 1 95 ? 7.696 -3.005 3.061 1.00 94.81 95 CYS A CA 1
ATOM 763 C C . CYS A 1 95 ? 7.991 -1.516 3.306 1.00 94.81 95 CYS A C 1
ATOM 765 O O . CYS A 1 95 ? 9.041 -1.011 2.903 1.00 94.81 95 CYS A O 1
ATOM 767 N N . SER A 1 96 ? 7.055 -0.795 3.932 1.00 94.44 96 SER A N 1
ATOM 768 C CA . SER A 1 96 ? 7.187 0.643 4.167 1.00 94.44 96 SER A CA 1
ATOM 769 C C . SER A 1 96 ? 8.045 0.971 5.382 1.00 94.44 96 SER A C 1
ATOM 771 O O . SER A 1 96 ? 8.204 0.144 6.292 1.00 94.44 96 SER A O 1
ATOM 773 N N . HIS A 1 97 ? 8.565 2.197 5.412 1.00 92.75 97 HIS A N 1
ATOM 774 C CA . HIS A 1 97 ? 9.308 2.729 6.552 1.00 92.75 97 HIS A CA 1
ATOM 775 C C . HIS A 1 97 ? 8.427 3.572 7.466 1.00 92.75 97 HIS A C 1
ATOM 777 O O . HIS A 1 97 ? 7.419 4.156 7.065 1.00 92.75 97 HIS A O 1
ATOM 783 N N . ASP A 1 98 ? 8.891 3.763 8.701 1.00 88.69 98 ASP A N 1
ATOM 784 C CA . ASP A 1 98 ? 8.234 4.609 9.704 1.00 88.69 98 ASP A CA 1
ATOM 785 C C . ASP A 1 98 ? 8.005 6.058 9.239 1.00 88.69 98 ASP A C 1
ATOM 787 O O . ASP A 1 98 ? 7.153 6.781 9.781 1.00 88.69 98 ASP A O 1
ATOM 791 N N . SER A 1 99 ? 8.768 6.500 8.237 1.00 90.00 99 SER A N 1
ATOM 792 C CA . SER A 1 99 ? 8.645 7.826 7.640 1.00 90.00 99 SER A CA 1
ATOM 793 C C . SER A 1 99 ? 7.382 7.979 6.782 1.00 90.00 99 SER A C 1
ATOM 795 O O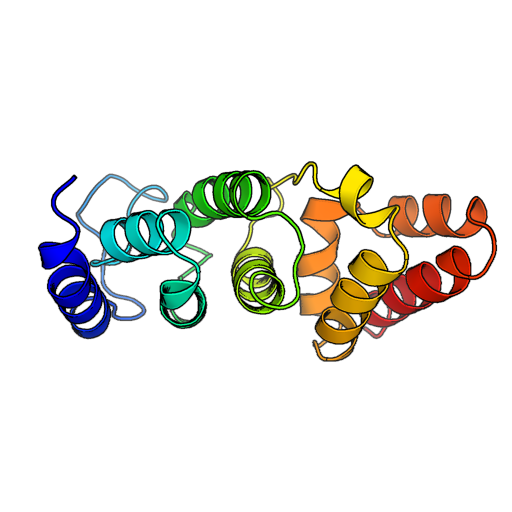 . SER A 1 99 ? 6.844 9.089 6.693 1.00 90.00 99 SER A O 1
ATOM 797 N N . LEU A 1 100 ? 6.848 6.880 6.230 1.00 95.44 100 LEU A N 1
ATOM 798 C CA . LEU A 1 100 ? 5.653 6.897 5.398 1.00 95.44 100 LEU A CA 1
ATOM 799 C C . LEU A 1 100 ? 4.433 7.342 6.207 1.00 95.44 100 LEU A C 1
ATOM 801 O O . LEU A 1 100 ? 4.171 6.889 7.329 1.00 95.44 100 LEU A O 1
ATOM 805 N N . LYS A 1 101 ? 3.657 8.256 5.622 1.00 95.38 101 LYS A N 1
ATOM 806 C CA . LYS A 1 101 ? 2.371 8.715 6.156 1.00 95.38 101 LYS A CA 1
ATOM 807 C C . LYS A 1 101 ? 1.366 8.780 5.018 1.00 95.38 101 LYS A C 1
ATOM 809 O O . LYS A 1 101 ? 1.475 9.637 4.142 1.00 95.38 101 LYS A O 1
ATOM 814 N N . LEU A 1 102 ? 0.373 7.898 5.053 1.00 96.00 102 LEU A N 1
ATOM 815 C CA . LEU A 1 102 ? -0.702 7.870 4.071 1.00 96.00 102 LEU A CA 1
ATOM 816 C C . LEU A 1 102 ? -1.870 8.748 4.511 1.00 96.00 102 LEU A C 1
ATOM 818 O O . LEU A 1 102 ? -2.238 8.810 5.683 1.00 96.00 102 LEU A O 1
ATOM 822 N N . ARG A 1 103 ? -2.498 9.412 3.541 1.00 92.06 103 ARG A N 1
ATOM 823 C CA . ARG A 1 103 ? -3.671 10.272 3.761 1.00 92.06 103 ARG A CA 1
ATOM 824 C C . ARG A 1 103 ? -4.978 9.587 3.352 1.00 92.06 103 ARG A C 1
ATOM 826 O O . ARG A 1 103 ? -5.877 10.241 2.841 1.00 92.06 103 ARG A O 1
ATOM 833 N N . ILE A 1 104 ? -5.091 8.283 3.611 1.00 93.69 104 ILE A N 1
ATOM 834 C CA . ILE A 1 104 ? -6.247 7.457 3.210 1.00 93.69 104 ILE A CA 1
ATOM 835 C C . ILE A 1 104 ? -7.325 7.306 4.295 1.00 93.69 104 ILE A C 1
ATOM 837 O O . ILE A 1 104 ? -8.368 6.706 4.049 1.00 93.69 104 ILE A O 1
ATOM 841 N N . GLN A 1 105 ? -7.123 7.872 5.494 1.00 93.31 105 GLN A N 1
ATOM 842 C CA . GLN A 1 105 ? -8.128 7.828 6.570 1.00 93.31 105 GLN A CA 1
ATOM 843 C C . GLN A 1 105 ? -9.531 8.310 6.140 1.00 93.31 105 GLN A C 1
ATOM 845 O O . GLN A 1 105 ? -10.496 7.658 6.531 1.00 93.31 105 GLN A O 1
ATOM 850 N N . PRO A 1 106 ? -9.691 9.371 5.315 1.00 95.00 106 PRO A N 1
ATOM 851 C CA . PRO A 1 106 ? -11.014 9.780 4.842 1.00 95.00 106 PRO A CA 1
ATOM 852 C C . PRO A 1 106 ? -11.745 8.697 4.036 1.00 95.00 106 PRO A C 1
ATOM 854 O O . PRO A 1 106 ? -12.962 8.579 4.141 1.00 95.00 106 PRO A O 1
ATOM 857 N N . GLU A 1 107 ? -11.031 7.874 3.259 1.00 95.19 107 GLU A N 1
ATOM 858 C CA . GLU A 1 107 ? -11.645 6.749 2.540 1.00 95.19 107 GLU A CA 1
ATOM 859 C C . GLU A 1 107 ? -12.104 5.644 3.488 1.00 95.19 107 GLU A C 1
ATOM 861 O O . GLU A 1 107 ? -13.142 5.017 3.268 1.00 95.19 107 GLU A O 1
ATOM 866 N N . LEU A 1 108 ? -11.341 5.436 4.560 1.00 96.44 108 LEU A N 1
ATOM 867 C CA . LEU A 1 108 ? -11.638 4.456 5.592 1.00 96.44 108 LEU A CA 1
ATOM 868 C C . LEU A 1 108 ? -12.813 4.861 6.477 1.00 96.44 108 LEU A C 1
ATOM 870 O O . LEU A 1 108 ? -13.197 4.055 7.312 1.00 96.44 108 LEU A O 1
ATOM 874 N N . GLU A 1 109 ? -13.410 6.050 6.332 1.00 95.31 109 GLU A N 1
ATOM 875 C CA . GLU A 1 109 ? -14.711 6.369 6.948 1.00 95.31 109 GLU A CA 1
ATOM 876 C C . GLU A 1 109 ? -15.846 5.496 6.387 1.00 95.31 109 GLU A C 1
ATOM 878 O O . GLU A 1 109 ? -16.820 5.228 7.087 1.00 95.31 109 GLU A O 1
ATOM 883 N N . SER A 1 110 ? -15.694 4.978 5.163 1.00 96.56 110 SER A N 1
ATOM 884 C CA . SER A 1 110 ? -16.596 3.965 4.613 1.00 96.56 110 SER A CA 1
ATOM 885 C C . SER A 1 110 ? -16.413 2.624 5.322 1.00 96.56 110 SER A C 1
ATOM 887 O O . SER A 1 110 ? -15.330 2.038 5.296 1.00 96.56 110 SER A O 1
ATOM 889 N N . GLU A 1 111 ? -17.495 2.096 5.895 1.00 96.25 111 GLU A N 1
ATOM 890 C CA . GLU A 1 111 ? -17.511 0.797 6.581 1.00 96.25 111 GLU A CA 1
ATOM 891 C C . GLU A 1 111 ? -17.053 -0.349 5.676 1.00 96.25 111 GLU A C 1
ATOM 893 O O . GLU A 1 111 ? -16.292 -1.205 6.115 1.00 96.25 111 GLU A O 1
ATOM 898 N N . GLY A 1 112 ? -17.448 -0.338 4.398 1.00 97.31 112 GLY A N 1
ATOM 899 C CA . GLY A 1 112 ? -17.028 -1.360 3.437 1.00 97.31 112 GLY A CA 1
ATOM 900 C C . GLY A 1 112 ? -15.517 -1.343 3.202 1.00 97.31 112 GLY A C 1
ATOM 901 O O . GLY A 1 112 ? -14.868 -2.382 3.262 1.00 97.31 112 GLY A O 1
ATOM 902 N N . LYS A 1 113 ? -14.930 -0.153 3.019 1.00 97.94 113 LYS A N 1
ATOM 903 C CA . LYS A 1 113 ? -13.479 0.001 2.815 1.00 97.94 113 LYS A CA 1
ATOM 904 C C . LYS A 1 113 ? -12.687 -0.326 4.078 1.00 97.94 113 LYS A C 1
ATOM 906 O O . LYS A 1 113 ? -11.643 -0.968 3.996 1.00 97.94 113 LYS A O 1
ATOM 911 N N . LEU A 1 114 ? -13.199 0.064 5.246 1.00 98.25 114 LEU A N 1
ATOM 912 C CA . LEU A 1 114 ? -12.606 -0.315 6.524 1.00 98.25 114 LEU A CA 1
ATOM 913 C C . LEU A 1 114 ? -12.666 -1.831 6.742 1.00 98.25 114 LEU A C 1
ATOM 915 O O . LEU A 1 114 ? -11.682 -2.417 7.178 1.00 98.25 114 LEU A O 1
ATOM 919 N N . SER A 1 115 ? -13.781 -2.476 6.395 1.00 98.12 115 SER A N 1
ATOM 920 C CA . SER A 1 115 ? -13.919 -3.931 6.486 1.00 98.12 115 SER A CA 1
ATOM 921 C C . SER A 1 115 ? -12.941 -4.666 5.568 1.00 98.12 115 SER A C 1
ATOM 923 O O . SER A 1 115 ? -12.410 -5.696 5.974 1.00 98.12 115 SER A O 1
ATOM 925 N N . LEU A 1 116 ? -12.669 -4.141 4.366 1.00 97.94 116 LEU A N 1
ATOM 926 C CA . LEU A 1 116 ? -11.624 -4.689 3.495 1.00 97.94 116 LEU A CA 1
ATOM 927 C C . LEU A 1 116 ? -10.252 -4.605 4.168 1.00 97.94 116 LEU A C 1
ATOM 929 O O . LEU A 1 116 ? -9.524 -5.592 4.189 1.00 97.94 116 LEU A O 1
ATOM 933 N N . LEU A 1 117 ? -9.911 -3.460 4.770 1.00 98.06 117 LEU A N 1
ATOM 934 C CA . LEU A 1 117 ? -8.631 -3.311 5.468 1.00 98.06 117 LEU A CA 1
ATOM 935 C C . LEU A 1 117 ? -8.517 -4.325 6.614 1.00 98.06 117 LEU A C 1
ATOM 937 O O . LEU A 1 117 ? -7.501 -5.002 6.731 1.00 98.06 117 LEU A O 1
ATOM 941 N N . VAL A 1 118 ? -9.578 -4.468 7.413 1.00 98.12 118 VAL A N 1
ATOM 942 C CA . VAL A 1 118 ? -9.644 -5.441 8.514 1.00 98.12 118 VAL A CA 1
ATOM 943 C C . VAL A 1 118 ? -9.388 -6.862 8.025 1.00 98.12 118 VAL A C 1
ATOM 945 O O . VAL A 1 118 ? -8.560 -7.550 8.610 1.00 98.12 118 VAL A O 1
ATOM 948 N N . GLN A 1 119 ? -10.045 -7.288 6.943 1.00 97.88 119 GLN A N 1
ATOM 949 C CA . GLN A 1 119 ? -9.884 -8.639 6.402 1.00 97.88 119 GLN A CA 1
ATOM 950 C C . GLN A 1 119 ? -8.426 -8.959 6.048 1.00 97.88 119 GLN A C 1
ATOM 952 O O . GLN A 1 119 ? -7.974 -10.076 6.286 1.00 97.88 119 GLN A O 1
ATOM 957 N N . HIS A 1 120 ? -7.702 -7.999 5.472 1.00 97.75 120 HIS A N 1
ATOM 958 C CA . HIS A 1 120 ? -6.302 -8.206 5.119 1.00 97.75 120 HIS A CA 1
ATOM 959 C C . HIS A 1 120 ? -5.381 -8.139 6.336 1.00 97.75 120 HIS A C 1
ATOM 961 O O . HIS A 1 120 ? -4.485 -8.966 6.448 1.00 97.75 120 HIS A O 1
ATOM 967 N N . VAL A 1 121 ? -5.606 -7.194 7.252 1.00 97.44 121 VAL A N 1
ATOM 968 C CA . VAL A 1 121 ? -4.755 -7.004 8.438 1.00 97.44 121 VAL A CA 1
ATOM 969 C C . VAL A 1 121 ? -4.877 -8.170 9.421 1.00 97.44 121 VAL A C 1
ATOM 971 O O . VAL A 1 121 ? -3.871 -8.606 9.962 1.00 97.44 121 VAL A O 1
ATOM 974 N N . GLU A 1 122 ? -6.073 -8.728 9.623 1.00 96.44 122 GLU A N 1
ATOM 975 C CA . GLU A 1 122 ? -6.271 -9.882 10.518 1.00 96.44 122 GLU A CA 1
ATOM 976 C C . GLU A 1 122 ? -5.612 -11.177 10.021 1.00 96.44 122 GLU A C 1
ATOM 978 O O . GLU A 1 122 ? -5.458 -12.121 10.793 1.00 96.44 122 GLU A O 1
ATOM 983 N N . ALA A 1 123 ? -5.252 -11.246 8.738 1.00 96.06 123 ALA A N 1
ATOM 984 C CA . ALA A 1 123 ? -4.538 -12.385 8.172 1.00 96.06 123 ALA A CA 1
ATOM 985 C C . ALA A 1 123 ? -3.014 -12.296 8.371 1.00 96.06 123 ALA A C 1
ATOM 987 O O . ALA A 1 123 ? -2.307 -13.250 8.044 1.00 96.06 123 ALA A O 1
ATOM 988 N N . LEU A 1 124 ? -2.510 -11.163 8.869 1.00 96.00 124 LEU A N 1
ATOM 989 C CA . LEU A 1 124 ? -1.088 -10.921 9.075 1.00 96.00 124 LEU A CA 1
ATOM 990 C C . LEU A 1 124 ? -0.654 -11.311 10.497 1.00 96.00 124 LEU A C 1
ATOM 992 O O . LEU A 1 124 ? -1.464 -11.257 11.425 1.00 96.00 124 LEU A O 1
ATOM 996 N N . PRO A 1 125 ? 0.631 -11.655 10.695 1.00 95.44 125 PRO A N 1
ATOM 997 C CA . PRO A 1 125 ? 1.245 -11.632 12.018 1.00 95.44 125 PRO A CA 1
ATOM 998 C C . PRO A 1 125 ? 1.111 -10.250 12.672 1.00 95.44 125 PRO A C 1
ATOM 1000 O O . PRO A 1 125 ? 1.084 -9.229 11.983 1.00 95.44 125 PRO A O 1
ATOM 1003 N N . ASP A 1 126 ? 1.091 -10.214 14.001 1.00 92.81 126 ASP A N 1
ATOM 1004 C CA . ASP A 1 126 ? 0.959 -8.995 14.810 1.00 92.81 126 ASP A CA 1
ATOM 1005 C C . ASP A 1 126 ? 1.936 -7.869 14.429 1.00 92.81 126 ASP A C 1
ATOM 1007 O O . ASP A 1 126 ? 1.519 -6.730 14.216 1.00 92.81 126 ASP A O 1
ATOM 1011 N N . TYR A 1 127 ? 3.219 -8.187 14.266 1.00 91.62 127 TYR A N 1
ATOM 1012 C CA . TYR A 1 127 ? 4.266 -7.227 13.931 1.00 91.62 127 TYR A CA 1
ATOM 1013 C C . TYR A 1 127 ? 4.074 -6.637 12.527 1.00 91.62 127 TYR A C 1
ATOM 1015 O O . TYR A 1 127 ? 4.360 -5.461 12.292 1.00 91.62 127 TYR A O 1
ATOM 1023 N N . GLU A 1 128 ? 3.543 -7.418 11.581 1.00 94.81 128 GLU A N 1
ATOM 1024 C CA . GLU A 1 128 ? 3.203 -6.917 10.248 1.00 94.81 128 GLU A CA 1
ATOM 1025 C C . GLU A 1 128 ? 1.907 -6.106 10.270 1.00 94.81 128 GLU A C 1
ATOM 1027 O O . GLU A 1 128 ? 1.810 -5.094 9.576 1.00 94.81 128 GLU A O 1
ATOM 1032 N N . ALA A 1 129 ? 0.926 -6.510 11.080 1.00 96.62 129 ALA A N 1
ATOM 1033 C CA . ALA A 1 129 ? -0.302 -5.755 11.285 1.00 96.62 129 ALA A CA 1
ATOM 1034 C C . ALA A 1 129 ? -0.000 -4.364 11.864 1.00 96.62 129 ALA A C 1
ATOM 1036 O O . ALA A 1 129 ? -0.502 -3.363 11.346 1.00 96.62 129 ALA A O 1
ATOM 1037 N N . GLU A 1 130 ? 0.867 -4.270 12.877 1.00 94.81 130 GLU A N 1
ATOM 1038 C CA . GLU A 1 130 ? 1.333 -2.988 13.414 1.00 94.81 130 GLU A CA 1
ATOM 1039 C C . GLU A 1 130 ? 2.020 -2.151 12.326 1.00 94.81 130 GLU A C 1
ATOM 1041 O O . GLU A 1 130 ? 1.647 -0.989 12.112 1.00 94.81 130 GLU A O 1
ATOM 1046 N N . ARG A 1 131 ? 2.965 -2.753 11.587 1.00 94.94 131 ARG A N 1
ATOM 1047 C CA . ARG A 1 131 ? 3.696 -2.085 10.501 1.00 94.94 131 ARG A CA 1
ATOM 1048 C C . ARG A 1 131 ? 2.758 -1.532 9.429 1.00 94.94 131 ARG A C 1
ATOM 1050 O O . ARG A 1 131 ? 2.916 -0.389 9.017 1.00 94.94 131 ARG A O 1
ATOM 1057 N N . VAL A 1 132 ? 1.743 -2.292 9.019 1.00 97.06 132 VAL A N 1
ATOM 1058 C CA . VAL A 1 132 ? 0.756 -1.873 8.009 1.00 97.06 132 VAL A CA 1
ATOM 1059 C C . VAL A 1 132 ? -0.143 -0.742 8.513 1.00 97.06 132 VAL A C 1
ATOM 1061 O O . VAL A 1 132 ? -0.488 0.174 7.759 1.00 97.06 132 VAL A O 1
ATOM 1064 N N . LEU A 1 133 ? -0.536 -0.774 9.787 1.00 96.94 133 LEU A N 1
ATOM 1065 C CA . LEU A 1 133 ? -1.432 0.227 10.365 1.00 96.94 133 LEU A CA 1
ATOM 1066 C C . LEU A 1 133 ? -0.727 1.551 10.669 1.00 96.94 133 LEU A C 1
ATOM 1068 O O . LEU A 1 133 ? -1.369 2.609 10.631 1.00 96.94 133 LEU A O 1
ATOM 1072 N N . TYR A 1 134 ? 0.578 1.528 10.941 1.00 96.25 134 TYR A N 1
ATOM 1073 C CA . TYR A 1 134 ? 1.317 2.708 11.373 1.00 96.25 134 TYR A CA 1
ATOM 1074 C C . TYR A 1 134 ? 1.348 3.860 10.343 1.00 96.25 134 TYR A C 1
ATOM 1076 O O . TYR A 1 134 ? 1.093 5.008 10.733 1.00 96.25 134 TYR A O 1
ATOM 1084 N N . PRO A 1 135 ? 1.569 3.638 9.032 1.00 96.94 135 PRO A N 1
ATOM 1085 C CA . PRO A 1 135 ? 1.476 4.700 8.029 1.00 96.94 135 PRO A CA 1
ATOM 1086 C C . PRO A 1 135 ? 0.080 5.318 7.909 1.00 96.94 135 PRO A C 1
ATOM 1088 O O . PRO A 1 135 ? -0.038 6.476 7.505 1.00 96.94 135 PRO A O 1
ATOM 1091 N N . ILE A 1 136 ? -0.971 4.571 8.263 1.00 96.88 136 ILE A N 1
ATOM 1092 C CA . ILE A 1 136 ? -2.369 4.996 8.142 1.00 96.88 136 ILE A CA 1
ATOM 1093 C C . ILE A 1 136 ? -2.804 5.765 9.389 1.00 96.88 136 ILE A C 1
ATOM 1095 O O . ILE A 1 136 ? -3.274 6.897 9.282 1.00 96.88 136 ILE A O 1
ATOM 1099 N N . PHE A 1 137 ? -2.655 5.169 10.572 1.00 96.12 137 PHE A N 1
ATOM 1100 C CA . PHE A 1 137 ? -3.205 5.683 11.832 1.00 96.12 137 PHE A CA 1
ATOM 1101 C C . PHE A 1 137 ? -2.144 6.296 12.758 1.00 96.12 137 PHE A C 1
ATOM 1103 O O . PHE A 1 137 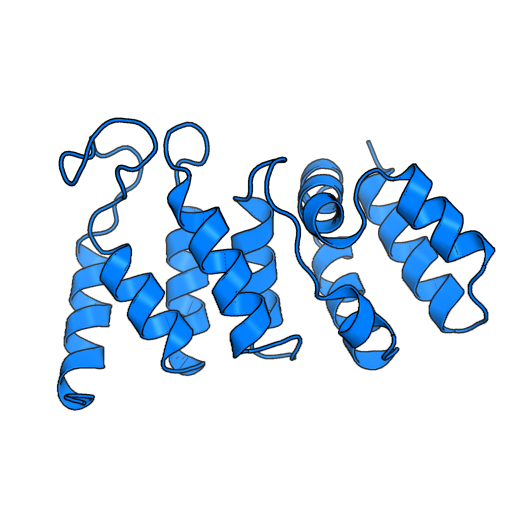? -2.474 7.059 13.674 1.00 96.12 137 PHE A O 1
ATOM 1110 N N . GLY A 1 138 ? -0.863 6.032 12.503 1.00 94.62 138 GLY A N 1
ATOM 1111 C CA . GLY A 1 138 ? 0.233 6.295 13.429 1.00 94.62 138 GLY A CA 1
ATOM 1112 C C . GLY A 1 138 ? 0.284 5.255 14.547 1.00 94.62 138 GLY A C 1
ATOM 1113 O O . GLY A 1 138 ? -0.175 4.131 14.382 1.00 94.62 138 GLY A O 1
ATOM 1114 N N . LYS A 1 139 ? 0.841 5.645 15.698 1.00 92.50 139 LYS A N 1
ATOM 1115 C CA . LYS A 1 139 ? 0.969 4.763 16.867 1.00 92.50 139 LYS A CA 1
ATOM 1116 C C . LYS A 1 139 ? -0.378 4.187 17.323 1.00 92.50 139 LYS A C 1
ATOM 1118 O O . LYS A 1 139 ? -1.406 4.863 17.200 1.00 92.50 139 LYS A O 1
ATOM 1123 N N . ALA A 1 140 ? -0.346 3.007 17.941 1.00 91.88 140 ALA A N 1
ATOM 1124 C CA . ALA A 1 140 ? -1.524 2.298 18.439 1.00 91.88 140 ALA A CA 1
ATOM 1125 C C . ALA A 1 140 ? -2.438 3.169 19.325 1.00 91.88 140 ALA A C 1
ATOM 1127 O O . ALA A 1 140 ? -3.663 3.090 19.221 1.00 91.88 140 ALA A O 1
ATOM 1128 N N . GLU A 1 141 ? -1.897 4.100 20.122 1.00 93.62 141 GLU A N 1
ATOM 1129 C CA . GLU A 1 141 ? -2.717 4.971 20.973 1.00 93.62 141 GLU A CA 1
ATOM 1130 C C . GLU A 1 141 ? -3.620 5.914 20.168 1.00 93.62 141 GLU A C 1
ATOM 1132 O O . GLU A 1 141 ? -4.703 6.284 20.636 1.00 93.62 141 GLU A O 1
ATOM 1137 N N . LYS A 1 142 ? -3.202 6.304 18.954 1.00 95.12 142 LYS A N 1
ATOM 1138 C CA . LYS A 1 142 ? -4.034 7.106 18.047 1.00 95.12 142 LYS A CA 1
ATOM 1139 C C . LYS A 1 142 ? -5.205 6.281 17.529 1.00 95.12 142 LYS A C 1
ATOM 1141 O O . LYS A 1 142 ? -6.337 6.763 17.581 1.00 95.12 142 LYS A O 1
ATOM 1146 N N . LEU A 1 143 ? -4.958 5.039 17.113 1.00 95.44 143 LEU A N 1
ATOM 1147 C CA . LEU A 1 143 ? -6.012 4.117 16.692 1.00 95.44 143 LEU A CA 1
ATOM 1148 C C . LEU A 1 143 ? -6.973 3.797 17.855 1.00 95.44 143 LEU A C 1
ATOM 1150 O O . LEU A 1 143 ? -8.193 3.850 17.688 1.00 95.44 143 LEU A O 1
ATOM 1154 N N . ALA A 1 144 ? -6.457 3.605 19.071 1.00 95.88 144 ALA A N 1
ATOM 1155 C CA . ALA A 1 144 ? -7.268 3.428 20.277 1.00 95.88 144 ALA A CA 1
ATOM 1156 C C . ALA A 1 144 ? -8.124 4.664 20.592 1.00 95.88 144 ALA A C 1
ATOM 1158 O O . ALA A 1 144 ? -9.299 4.551 20.953 1.00 95.88 144 ALA A O 1
ATOM 1159 N N . ALA A 1 145 ? -7.572 5.869 20.428 1.00 96.38 145 ALA A N 1
ATOM 1160 C CA . ALA A 1 145 ? -8.318 7.110 20.608 1.00 96.38 145 ALA A CA 1
ATOM 1161 C C . ALA A 1 145 ? -9.431 7.292 19.566 1.00 96.38 145 ALA A C 1
ATOM 1163 O O . ALA A 1 145 ? -10.503 7.783 19.928 1.00 96.38 145 ALA A O 1
ATOM 1164 N N . LEU A 1 146 ? -9.200 6.895 18.310 1.00 95.12 146 LEU A N 1
ATOM 1165 C CA . LEU A 1 146 ? -10.224 6.878 17.261 1.00 95.12 146 LEU A CA 1
ATOM 1166 C C . LEU A 1 146 ? -11.338 5.885 17.602 1.00 95.12 146 LEU A C 1
ATOM 1168 O O . LEU A 1 146 ? -12.513 6.246 17.590 1.00 95.12 146 LEU A O 1
ATOM 1172 N N . THR A 1 147 ? -10.965 4.678 18.019 1.00 95.88 147 THR A N 1
ATOM 1173 C CA . THR A 1 147 ? -11.898 3.607 18.395 1.00 95.88 147 THR A CA 1
ATOM 1174 C C . THR A 1 147 ? -12.827 4.020 19.536 1.00 95.88 147 THR A C 1
ATOM 1176 O O . THR A 1 147 ? -14.035 3.813 19.462 1.00 95.88 147 THR A O 1
ATOM 1179 N N . ARG A 1 148 ? -12.303 4.692 20.572 1.00 96.19 148 ARG A N 1
ATOM 1180 C CA . ARG A 1 148 ? -13.118 5.203 21.694 1.00 96.19 148 ARG A CA 1
ATOM 1181 C C . ARG A 1 148 ? -14.167 6.239 21.275 1.00 96.19 148 ARG A C 1
ATOM 1183 O O . ARG A 1 148 ? -15.158 6.400 21.980 1.00 96.19 148 ARG A O 1
ATOM 1190 N N . LYS A 1 149 ? -13.929 6.968 20.181 1.00 95.62 149 LYS A N 1
ATOM 1191 C CA . LYS A 1 149 ? -14.825 8.019 19.669 1.00 95.62 149 LYS A CA 1
ATOM 1192 C C . LYS A 1 149 ? -15.815 7.504 18.622 1.00 95.62 149 LYS A C 1
ATOM 1194 O O . LYS A 1 149 ? -16.789 8.198 18.337 1.00 95.62 149 LYS A O 1
ATOM 1199 N N . ALA A 1 150 ? -15.561 6.334 18.041 1.00 95.75 150 ALA A N 1
ATOM 1200 C CA . ALA A 1 150 ? -16.397 5.751 17.005 1.00 95.75 150 ALA A CA 1
ATOM 1201 C C . ALA A 1 150 ? -17.716 5.196 17.570 1.00 95.75 150 ALA A C 1
ATOM 1203 O O . ALA A 1 150 ? -17.808 4.817 18.738 1.00 95.75 150 ALA A O 1
ATOM 1204 N N . GLN A 1 151 ? -18.732 5.142 16.710 1.00 95.25 151 GLN A N 1
ATOM 1205 C CA . GLN A 1 151 ? -20.007 4.467 16.964 1.00 95.25 151 GLN A CA 1
ATOM 1206 C C . GLN A 1 151 ? -20.049 3.134 16.213 1.00 95.25 151 GLN A C 1
ATOM 1208 O O . GLN A 1 151 ? -19.232 2.893 15.321 1.00 95.25 151 GLN A O 1
ATOM 1213 N N . GLU A 1 152 ? -20.997 2.271 16.564 1.00 94.50 152 GLU A N 1
ATOM 1214 C CA . GLU A 1 152 ? -21.222 1.036 15.811 1.00 94.50 152 GLU A CA 1
ATOM 1215 C C . GLU A 1 152 ? -21.784 1.325 14.410 1.00 94.50 152 GLU A C 1
ATOM 1217 O O . GLU A 1 152 ? -22.555 2.279 14.264 1.00 94.50 152 GLU A O 1
ATOM 1222 N N . PRO A 1 153 ? -21.429 0.519 13.388 1.00 93.94 153 PRO A N 1
ATOM 1223 C CA . PRO A 1 153 ? -20.561 -0.675 13.422 1.00 93.94 153 PRO A CA 1
ATOM 1224 C C . PRO A 1 153 ? -19.057 -0.377 13.237 1.00 93.94 153 PRO A C 1
ATOM 1226 O O . PRO A 1 153 ? -18.219 -1.272 13.332 1.00 93.94 153 PRO A O 1
ATOM 1229 N N . ARG A 1 154 ? -18.684 0.882 12.970 1.00 96.50 154 ARG A N 1
ATOM 1230 C CA . ARG A 1 154 ? -17.288 1.305 12.754 1.00 96.50 154 ARG A CA 1
ATOM 1231 C C . ARG A 1 154 ? -16.383 0.972 13.939 1.00 96.50 154 ARG A C 1
ATOM 1233 O O . ARG A 1 154 ? -15.236 0.580 13.745 1.00 96.50 154 ARG A O 1
ATOM 1240 N N . LYS A 1 155 ? -16.884 1.160 15.160 1.00 97.44 155 LYS A N 1
ATOM 1241 C CA . LYS A 1 155 ? -16.136 0.894 16.389 1.00 97.44 155 LYS A CA 1
ATOM 1242 C C . LYS A 1 155 ? -15.658 -0.557 16.465 1.00 97.44 155 LYS A C 1
ATOM 1244 O O . LYS A 1 155 ? -14.481 -0.762 16.748 1.00 97.44 155 LYS A O 1
ATOM 1249 N N . GLU A 1 156 ? -16.518 -1.524 16.156 1.00 97.81 156 GLU A N 1
ATOM 1250 C CA . GLU A 1 156 ? -16.149 -2.944 16.108 1.00 97.81 156 GLU A CA 1
ATOM 1251 C C . GLU A 1 156 ? -15.017 -3.219 15.105 1.00 97.81 156 GLU A C 1
ATOM 1253 O O . GLU A 1 156 ? -14.041 -3.896 15.423 1.00 97.81 156 GLU A O 1
ATOM 1258 N N . LEU A 1 157 ? -15.087 -2.633 13.907 1.00 98.31 157 LEU A N 1
ATOM 1259 C CA . LEU A 1 157 ? -14.036 -2.793 12.897 1.00 98.31 157 LEU A CA 1
ATOM 1260 C C . LEU A 1 157 ? -12.688 -2.217 13.360 1.00 98.31 157 LEU A C 1
ATOM 1262 O O . LEU A 1 157 ? -11.648 -2.835 13.149 1.00 98.31 157 LEU A O 1
ATOM 1266 N N . LEU A 1 158 ? -12.685 -1.060 14.027 1.00 97.75 158 LEU A N 1
ATOM 1267 C CA . LEU A 1 158 ? -11.453 -0.471 14.565 1.00 97.75 158 LEU A CA 1
ATOM 1268 C C . LEU A 1 158 ? -10.880 -1.279 15.744 1.00 97.75 158 LEU A C 1
ATOM 1270 O O . LEU A 1 158 ? -9.660 -1.386 15.868 1.00 97.75 158 LEU A O 1
ATOM 1274 N N . LEU A 1 159 ? -11.734 -1.884 16.580 1.00 97.38 159 LEU A N 1
ATOM 1275 C CA . LEU A 1 159 ? -11.302 -2.801 17.644 1.00 97.38 159 LEU A CA 1
ATOM 1276 C C . LEU A 1 159 ? -10.595 -4.035 17.081 1.00 97.38 159 LEU A C 1
ATOM 1278 O O . LEU A 1 159 ? -9.597 -4.476 17.646 1.00 97.38 159 LEU A O 1
ATOM 1282 N N . ARG A 1 160 ? -11.077 -4.567 15.955 1.00 97.69 160 ARG A N 1
ATOM 1283 C CA . ARG A 1 160 ? -10.438 -5.691 15.259 1.00 97.69 160 ARG A CA 1
ATOM 1284 C C . ARG A 1 160 ? -9.038 -5.341 14.756 1.00 97.69 160 ARG A C 1
ATOM 1286 O O . ARG A 1 160 ? -8.119 -6.124 14.967 1.00 97.69 160 ARG A O 1
ATOM 1293 N N . LEU A 1 161 ? -8.851 -4.140 14.198 1.00 97.31 161 LEU A N 1
ATOM 1294 C CA . LEU A 1 161 ? -7.520 -3.653 13.806 1.00 97.31 161 LEU A CA 1
ATOM 1295 C C . LEU A 1 161 ? -6.569 -3.524 15.002 1.00 97.31 161 LEU A C 1
ATOM 1297 O O . LEU A 1 161 ? -5.423 -3.947 14.908 1.00 97.31 161 LEU A O 1
ATOM 1301 N N . LEU A 1 162 ? -7.039 -2.972 16.128 1.00 95.62 162 LEU A N 1
ATOM 1302 C CA . LEU A 1 162 ? -6.231 -2.889 17.352 1.00 95.62 162 LEU A CA 1
ATOM 1303 C C . LEU A 1 162 ? -5.806 -4.270 17.830 1.00 95.62 162 LEU A C 1
ATOM 1305 O O . LEU A 1 162 ? -4.630 -4.502 18.076 1.00 95.62 162 LEU A O 1
ATOM 1309 N N . LYS A 1 163 ? -6.761 -5.198 17.903 1.00 95.56 163 LYS A N 1
ATOM 1310 C CA . LYS A 1 163 ? -6.497 -6.562 18.346 1.00 95.56 163 LYS A CA 1
ATOM 1311 C C . LYS A 1 163 ? -5.480 -7.266 17.448 1.00 95.56 163 LYS A C 1
ATOM 1313 O O . LYS A 1 163 ? -4.652 -7.997 17.972 1.00 95.56 163 LYS A O 1
ATOM 1318 N N . ALA A 1 164 ? -5.541 -7.053 16.134 1.00 94.75 164 ALA A N 1
ATOM 1319 C CA . ALA A 1 164 ? -4.584 -7.637 15.199 1.00 94.75 164 ALA A CA 1
ATOM 1320 C C . ALA A 1 164 ? -3.147 -7.144 15.451 1.00 94.75 164 ALA A C 1
ATOM 1322 O O . ALA A 1 164 ? -2.223 -7.936 15.350 1.00 94.75 164 ALA A O 1
ATOM 1323 N N . ALA A 1 165 ? -2.958 -5.877 15.836 1.00 90.00 165 ALA A N 1
ATOM 1324 C CA . ALA A 1 165 ? -1.635 -5.315 16.132 1.00 90.00 165 ALA A CA 1
ATOM 1325 C C . ALA A 1 165 ? -1.142 -5.550 17.575 1.00 90.00 165 ALA A C 1
ATOM 1327 O O . ALA A 1 165 ? 0.039 -5.386 17.848 1.00 90.00 165 ALA A O 1
ATOM 1328 N N . GLU A 1 166 ? -2.022 -5.906 18.516 1.00 82.56 166 GLU A N 1
ATOM 1329 C CA . GLU A 1 166 ? -1.683 -6.101 19.939 1.00 82.56 166 GLU A CA 1
ATOM 1330 C C . GLU A 1 166 ? -1.326 -7.555 20.307 1.00 82.56 166 GLU A C 1
ATOM 1332 O O . GLU A 1 166 ? -1.052 -7.829 21.472 1.00 82.56 166 GLU A O 1
ATOM 1337 N N . GLN A 1 167 ? -1.355 -8.505 19.367 1.00 60.44 167 GLN A N 1
ATOM 1338 C CA . GLN A 1 167 ? -1.192 -9.940 19.663 1.00 60.44 167 GLN A CA 1
ATOM 1339 C C . GLN A 1 167 ? 0.243 -10.424 19.976 1.00 60.44 167 GLN A C 1
ATOM 1341 O O . GLN A 1 167 ? 0.422 -11.635 20.119 1.00 60.44 167 GLN A O 1
ATOM 1346 N N . ALA A 1 168 ? 1.191 -9.503 20.186 1.00 45.31 168 ALA A N 1
ATOM 1347 C CA . ALA A 1 168 ? 2.594 -9.780 20.523 1.00 45.31 168 ALA A CA 1
ATOM 1348 C C . ALA A 1 168 ? 2.826 -10.272 21.965 1.00 45.31 168 ALA A C 1
ATOM 1350 O O . ALA A 1 168 ? 2.228 -9.703 22.912 1.00 45.31 168 ALA A O 1
#

Secondary structure (DSSP, 8-state):
--GGGHHHHHHHHHHH--TTPPP-SSSGGG---TTHHHHHHHHHH-GGGHHHHHHHHTT--TTT--HHHHHHHHHHHHH-S-TTHHHHHHHHHHT--TT-----TTGGGSHHHHHHHHHHHTTS-HHHHHHHHHHHH-SHHHHHHHHHHPPTTHHHHHHHHHHHHS--

Foldseek 3Di:
DPCVCLVVLLVQLVVQFDAPDDFPPDDWQQGDGGSPVSLLVSLLVDLVSLVVLLVNLVRDPLVTHAVLLVSLQSSCVRPPQDPSSQSSNLSSLLSHDLPAAHPNVVVCVDPVSLVSNLVVLLVDALCSLQSSCCNYQNDLVSLVVVLVVDDPPSNVSSVSSSCSNPVD

Sequence (168 aa):
AYSELYPLLEEYAREAMEEFVWYEDTEGEKSVMPGSYAVFGLGLADERYFPLVETYMALVDEEHQLVQDKFTAVFAETHGITERSMPALIACLRCSHDSLKLRIQPELESEGKLSLLVQHVEALPDYEAERVLYPIFGKAEKLAALTRKAQEPRKELLLRLLKAAEQA